Protein 1UXX (pdb70)

B-factor: mean 16.63, std 9.28, range [2.0, 47.92]

Nearest PDB structures (foldseek):
  1uxx-assembly1_X  TM=1.008E+00  e=1.420E-24  Acetivibrio thermocellus
  1uy2-assembly1_A  TM=9.775E-01  e=2.382E-17  Thermoclostridium stercorarium
  1o8s-assembly1_A  TM=9.725E-01  e=7.228E-16  Thermoclostridium stercorarium
  2v4v-assembly1_A  TM=9.273E-01  e=3.185E-14  Ruminiclostridium cellulolyticum
  1w9s-assembly1_A  TM=9.286E-01  e=2.369E-11  Halalkalibacterium halodurans

Sequence (124 aa):
KIESEEYNSLKSSTIQTIGTSDGGSGIGYIESGDYLVFNKINFGNGANSFKARVASGADTPTNIQLRLGSPTGTLIGTLTVASTGGWNNYEEKSCSITNTTGQHDLYLVFSGPVNIDYFIFDSN

Foldseek 3Di:
DFFQVPFPDKDDPFKDWAAAPVGAIWIWRDAAFIKTKHFWDFCAPKFFKKKWWKADPDQDKKKWWKAWADPPHDTFDIWIDDHPPDQRRIDMGMDTGNMDGGTTMIMTGMRGTMITGTMDTDDD

Structure (mmCIF, N/CA/C/O backbone):
data_1UXX
#
_entry.id   1UXX
#
_cell.length_a   27.480
_cell.length_b   51.680
_cell.length_c   36.130
_cell.angle_alpha   90.00
_cell.angle_beta   102.78
_cell.angle_gamma   90.00
#
_symmetry.space_group_name_H-M   'P 1 21 1'
#
loop_
_entity.id
_entity.type
_entity.pdbx_description
1 polymer 'XYLANASE U'
2 branched beta-D-xylopyranose-(1-4)-beta-D-xylopyranose-(1-4)-beta-D-xylopyranose-(1-4)-beta-D-xylopyranose-(1-4)-beta-D-xylopyranose
3 non-polymer 'CALCIUM ION'
4 water water
#
loop_
_atom_site.group_PDB
_atom_site.id
_atom_site.type_symbol
_atom_site.label_atom_id
_atom_site.label_alt_id
_atom_site.label_comp_id
_atom_site.label_asym_id
_atom_site.label_entity_id
_atom_site.label_seq_id
_atom_site.pdbx_PDB_ins_code
_atom_site.Cartn_x
_atom_site.Cartn_y
_atom_site.Cartn_z
_atom_site.occupancy
_atom_site.B_iso_or_equiv
_atom_site.auth_seq_id
_atom_site.auth_comp_id
_atom_site.auth_asym_id
_atom_site.auth_atom_id
_atom_site.pdbx_PDB_model_num
ATOM 1 N N . LYS A 1 6 ? 12.517 -10.194 9.922 1.00 16.03 6 LYS X N 1
ATOM 2 C CA . LYS A 1 6 ? 12.330 -9.159 10.993 1.00 15.40 6 LYS X CA 1
ATOM 3 C C . LYS A 1 6 ? 13.212 -7.939 10.820 1.00 15.02 6 LYS X C 1
ATOM 4 O O . LYS A 1 6 ? 14.432 -8.043 10.604 1.00 16.31 6 LYS X O 1
ATOM 10 N N . ILE A 1 7 ? 12.601 -6.766 10.993 1.00 12.95 7 ILE X N 1
ATOM 11 C CA . ILE A 1 7 ? 13.270 -5.475 10.872 1.00 12.26 7 ILE X CA 1
ATOM 12 C C . ILE A 1 7 ? 12.941 -4.634 12.107 1.00 10.82 7 ILE X C 1
ATOM 13 O O . ILE A 1 7 ? 11.798 -4.594 12.545 1.00 10.48 7 ILE X O 1
ATOM 18 N N . GLU A 1 8 ? 13.961 -4.018 12.691 1.00 10.15 8 GLU X N 1
ATOM 19 C CA . GLU A 1 8 ? 13.776 -3.081 13.809 1.00 9.84 8 GLU X CA 1
ATOM 20 C C . GLU A 1 8 ? 13.479 -1.690 13.265 1.00 9.42 8 GLU X C 1
ATOM 21 O O . GLU A 1 8 ? 14.201 -1.164 12.432 1.00 9.11 8 GLU X O 1
ATOM 27 N N . SER A 1 9 ? 12.406 -1.065 13.742 1.00 8.51 9 SER X N 1
ATOM 28 C CA . SER A 1 9 ? 12.062 0.254 13.226 1.00 8.49 9 SER X CA 1
ATOM 29 C C . SER A 1 9 ? 13.174 1.285 13.439 1.00 8.55 9 SER X C 1
ATOM 30 O O . SER A 1 9 ? 13.357 2.192 12.618 1.00 8.71 9 SER X O 1
ATOM 33 N N . GLU A 1 10 ? 13.896 1.151 14.543 1.00 8.78 10 GLU X N 1
ATOM 34 C CA . GLU A 1 10 ? 14.969 2.084 14.945 1.00 8.83 10 GLU X CA 1
ATOM 35 C C . GLU A 1 10 ? 16.267 1.878 14.149 1.00 9.76 10 GLU X C 1
ATOM 36 O O . GLU A 1 10 ? 17.229 2.609 14.365 1.00 9.59 10 GLU X O 1
ATOM 42 N N . GLU A 1 11 ? 16.261 0.892 13.249 1.00 9.56 11 GLU X N 1
ATOM 43 C CA . GLU A 1 11 ? 17.376 0.629 12.317 1.00 9.87 11 GLU X CA 1
ATOM 44 C C . GLU A 1 11 ? 17.014 1.014 10.869 1.00 9.48 11 GLU X C 1
ATOM 45 O O . GLU A 1 11 ? 17.465 0.408 9.914 1.00 9.87 11 GLU X O 1
ATOM 51 N N . TYR A 1 12 ? 16.202 2.059 10.729 1.00 9.40 12 TYR X N 1
ATOM 52 C CA . TYR A 1 12 ? 15.906 2.608 9.411 1.00 9.95 12 TYR X CA 1
ATOM 53 C C . TYR A 1 12 ? 17.191 3.144 8.781 1.00 11.53 12 TYR X C 1
ATOM 54 O O . TYR A 1 12 ? 18.113 3.548 9.510 1.00 11.83 12 TYR X O 1
ATOM 63 N N . ASN A 1 13 ? 17.248 3.115 7.447 1.00 13.60 13 ASN X N 1
ATOM 64 C CA . ASN A 1 13 ? 18.378 3.722 6.703 1.00 14.38 13 ASN X CA 1
ATOM 65 C C . ASN A 1 13 ? 18.217 5.216 6.499 1.00 15.07 13 ASN X C 1
ATOM 66 O O . ASN A 1 13 ? 19.192 5.978 6.527 1.00 16.95 13 ASN X O 1
ATOM 71 N N . SER A 1 14 ? 16.979 5.643 6.253 1.00 14.53 14 SER X N 1
ATOM 72 C CA . SER A 1 14 ? 16.645 7.041 6.112 1.00 15.02 14 SER X CA 1
ATOM 73 C C . SER A 1 14 ? 15.199 7.273 6.542 1.00 13.48 14 SER X C 1
ATOM 74 O O . SER A 1 14 ? 14.470 6.314 6.762 1.00 12.55 14 SER X O 1
ATOM 77 N N . LEU A 1 15 ? 14.820 8.536 6.653 1.00 13.40 15 LEU X N 1
ATOM 78 C CA . LEU A 1 15 ? 13.441 8.917 6.963 1.00 12.75 15 LEU X CA 1
ATOM 79 C C . LEU A 1 15 ? 13.083 10.296 6.414 1.00 13.78 15 LEU X C 1
ATOM 80 O O . LEU A 1 15 ? 13.969 11.057 5.989 1.00 14.93 15 LEU X O 1
ATOM 85 N N . LYS A 1 16 ? 11.780 10.572 6.374 1.00 12.04 16 LYS X N 1
ATOM 86 C CA . LYS A 1 16 ? 11.242 11.888 6.149 1.00 13.08 16 LYS X CA 1
ATOM 87 C C . LYS A 1 16 ? 10.338 12.218 7.337 1.00 12.37 16 LYS X C 1
ATOM 88 O O . LYS A 1 16 ? 9.280 11.640 7.515 1.00 12.50 16 LYS X O 1
ATOM 94 N N . SER A 1 17 ? 10.798 13.148 8.159 1.00 10.99 17 SER X N 1
ATOM 95 C CA . SER A 1 17 ? 10.119 13.595 9.360 1.00 10.84 17 SER X CA 1
ATOM 96 C C . SER A 1 17 ? 10.861 14.776 9.954 1.00 11.52 17 SER X C 1
ATOM 97 O O . SER A 1 17 ? 12.069 14.911 9.753 1.00 12.74 17 SER X O 1
ATOM 100 N N . SER A 1 18 ? 10.144 15.602 10.680 1.00 11.82 18 SER X N 1
ATOM 101 C CA . SER A 1 18 ? 10.761 16.633 11.497 1.00 12.02 18 SER X CA 1
ATOM 102 C C . SER A 1 18 ? 10.540 16.376 12.976 1.00 11.63 18 SER X C 1
ATOM 103 O O . SER A 1 18 ? 10.978 17.156 13.814 1.00 12.42 18 SER X O 1
ATOM 106 N N . THR A 1 19 ? 9.903 15.244 13.291 1.00 10.76 19 THR X N 1
ATOM 107 C CA . THR A 1 19 ? 9.476 14.937 14.638 1.00 9.64 19 THR X CA 1
ATOM 108 C C . THR A 1 19 ? 9.920 13.569 15.171 1.00 8.50 19 THR X C 1
ATOM 109 O O . THR A 1 19 ? 10.045 13.429 16.372 1.00 8.24 19 THR X O 1
ATOM 113 N N . ILE A 1 20 ? 10.099 12.586 14.302 1.00 8.83 20 ILE X N 1
ATOM 114 C CA . ILE A 1 20 ? 10.366 11.208 14.760 1.00 8.11 20 ILE X CA 1
ATOM 115 C C . ILE A 1 20 ? 11.545 11.156 15.742 1.00 8.41 20 ILE X C 1
ATOM 116 O O . ILE A 1 20 ? 12.595 11.819 15.529 1.00 9.41 20 ILE X O 1
ATOM 121 N N . GLN A 1 21 ? 11.370 10.372 16.808 1.00 8.42 21 GLN X N 1
ATOM 122 C CA . GLN A 1 21 ? 12.395 10.085 17.799 1.00 8.06 21 GLN X CA 1
ATOM 123 C C . GLN A 1 21 ? 12.541 8.585 17.973 1.00 8.65 21 GLN X C 1
ATOM 124 O O . GLN A 1 21 ? 11.566 7.853 17.823 1.00 8.92 21 GLN X O 1
ATOM 130 N N . THR A 1 22 ? 13.751 8.148 18.294 1.00 8.16 22 THR X N 1
ATOM 131 C CA . THR A 1 22 ? 13.933 6.797 18.809 1.00 8.41 22 THR X CA 1
ATOM 132 C C . THR A 1 22 ? 13.488 6.806 20.264 1.00 8.85 22 THR X C 1
ATOM 133 O O . THR A 1 22 ? 13.844 7.704 21.035 1.00 10.81 22 THR X O 1
ATOM 137 N N . ILE A 1 23 ? 12.707 5.808 20.652 1.00 9.25 23 ILE X N 1
ATOM 138 C CA . ILE A 1 23 ? 12.120 5.724 21.992 1.00 9.40 23 ILE X CA 1
ATOM 139 C C . ILE A 1 23 ? 12.460 4.381 22.597 1.00 9.83 23 ILE X C 1
ATOM 140 O O . ILE A 1 23 ? 12.889 3.474 21.911 1.00 9.72 23 ILE X O 1
ATOM 145 N N . GLY A 1 24 ? 12.233 4.248 23.892 1.00 11.46 24 GLY X N 1
ATOM 146 C CA . GLY A 1 24 ? 12.354 2.961 24.535 1.00 13.10 24 GLY X CA 1
ATOM 147 C C . GLY A 1 24 ? 10.980 2.375 24.760 1.00 15.02 24 GLY X C 1
ATOM 148 O O . GLY A 1 24 ? 9.954 3.073 24.683 1.00 14.48 24 GLY X O 1
ATOM 149 N N . THR A 1 25 ? 10.980 1.078 25.038 1.00 17.07 25 THR X N 1
ATOM 150 C CA . THR A 1 25 ? 9.841 0.377 25.598 1.00 18.42 25 THR X CA 1
ATOM 151 C C . THR A 1 25 ? 10.197 -0.057 27.031 1.00 19.49 25 THR X C 1
ATOM 152 O O . THR A 1 25 ? 11.381 -0.129 27.417 1.00 20.45 25 THR X O 1
ATOM 156 N N . SER A 1 26 ? 9.173 -0.373 27.809 1.00 20.37 26 SER X N 1
ATOM 157 C CA . SER A 1 26 ? 9.331 -0.764 29.209 1.00 21.26 26 SER X CA 1
ATOM 158 C C . SER A 1 26 ? 9.989 -2.127 29.369 1.00 22.32 26 SER X C 1
ATOM 159 O O . SER A 1 26 ? 10.385 -2.497 30.472 1.00 23.08 26 SER X O 1
ATOM 162 N N . ASP A 1 27 ? 10.115 -2.878 28.278 1.00 22.81 27 ASP X N 1
ATOM 163 C CA . ASP A 1 27 ? 10.812 -4.179 28.319 1.00 23.26 27 ASP X CA 1
ATOM 164 C C . ASP A 1 27 ? 12.309 -4.103 27.979 1.00 23.16 27 ASP X C 1
ATOM 165 O O . ASP A 1 27 ? 12.989 -5.131 27.936 1.00 24.21 27 ASP X O 1
ATOM 170 N N . GLY A 1 28 ? 12.816 -2.894 27.756 1.00 22.52 28 GLY X N 1
ATOM 171 C CA . GLY A 1 28 ? 14.221 -2.667 27.470 1.00 22.05 28 GLY X CA 1
ATOM 172 C C . GLY A 1 28 ? 14.566 -2.627 25.992 1.00 21.04 28 GLY X C 1
ATOM 173 O O . GLY A 1 28 ? 15.749 -2.562 25.620 1.00 22.86 28 GLY X O 1
ATOM 174 N N . GLY A 1 29 ? 13.542 -2.669 25.143 1.00 18.89 29 GLY X N 1
ATOM 175 C CA . GLY A 1 29 ? 13.722 -2.544 23.702 1.00 17.24 29 GLY X CA 1
ATOM 176 C C . GLY A 1 29 ? 13.672 -1.087 23.271 1.00 15.23 29 GLY X C 1
ATOM 177 O O . GLY A 1 29 ? 13.589 -0.178 24.084 1.00 14.90 29 GLY X O 1
ATOM 178 N N . SER A 1 30 ? 13.784 -0.885 21.968 1.00 13.35 30 SER X N 1
ATOM 179 C CA . SER A 1 30 ? 13.733 0.437 21.363 1.00 12.27 30 SER X CA 1
ATOM 180 C C . SER A 1 30 ? 12.790 0.420 20.184 1.00 10.28 30 SER X C 1
ATOM 181 O O . SER A 1 30 ? 12.410 -0.639 19.669 1.00 9.61 30 SER X O 1
ATOM 184 N N . GLY A 1 31 ? 12.434 1.606 19.722 1.00 8.52 31 GLY X N 1
ATOM 185 C CA . GLY A 1 31 ? 11.555 1.717 18.576 1.00 7.12 31 GLY X CA 1
ATOM 186 C C . GLY A 1 31 ? 11.426 3.156 18.155 1.00 7.27 31 GLY X C 1
ATOM 187 O O . GLY A 1 31 ? 12.305 3.971 18.483 1.00 8.25 31 GLY X O 1
ATOM 188 N N . ILE A 1 32 ? 10.359 3.448 17.421 1.00 7.09 32 ILE X N 1
ATOM 189 C CA . ILE A 1 32 ? 10.129 4.778 16.820 1.00 6.46 32 ILE X CA 1
ATOM 190 C C . ILE A 1 32 ? 8.819 5.339 17.317 1.00 6.96 32 ILE X C 1
ATOM 191 O O . ILE A 1 32 ? 7.792 4.651 17.327 1.00 7.00 32 ILE X O 1
ATOM 196 N N . GLY A 1 33 ? 8.876 6.605 17.750 1.00 6.70 33 GLY X N 1
ATOM 197 C CA . GLY A 1 33 ? 7.689 7.360 18.092 1.00 6.86 33 GLY X CA 1
ATOM 198 C C . GLY A 1 33 ? 7.775 8.782 17.588 1.00 7.40 33 GLY X C 1
ATOM 199 O O . GLY A 1 33 ? 8.650 9.116 16.788 1.00 7.76 33 GLY X O 1
ATOM 200 N N . TYR A 1 34 ? 6.834 9.573 18.044 1.00 7.24 34 TYR X N 1
ATOM 201 C CA . TYR A 1 34 ? 6.643 10.955 17.606 1.00 7.88 34 TYR X CA 1
ATOM 202 C C . TYR A 1 34 ? 6.481 11.062 16.086 1.00 7.85 34 TYR X C 1
ATOM 203 O O . TYR A 1 34 ? 6.965 11.994 15.429 1.00 8.75 34 TYR X O 1
ATOM 212 N N . ILE A 1 35 ? 5.755 10.101 15.513 1.00 7.79 35 ILE X N 1
ATOM 213 C CA . ILE A 1 35 ? 5.438 10.103 14.100 1.00 8.07 35 ILE X CA 1
ATOM 214 C C . ILE A 1 35 ? 4.243 11.031 13.835 1.00 9.75 35 ILE X C 1
ATOM 215 O O . ILE A 1 35 ? 3.266 10.996 14.571 1.00 9.51 35 ILE X O 1
ATOM 220 N N . GLU A 1 36 ? 4.323 11.813 12.760 1.00 10.95 36 GLU X N 1
ATOM 221 C CA . GLU A 1 36 ? 3.202 12.628 12.292 1.00 12.07 36 GLU X CA 1
ATOM 222 C C . GLU A 1 36 ? 2.779 12.265 10.867 1.00 10.48 36 GLU X C 1
ATOM 223 O O . GLU A 1 36 ? 3.518 11.665 10.111 1.00 9.91 36 GLU X O 1
ATOM 229 N N . SER A 1 37 ? 1.545 12.621 10.504 0.60 9.39 37 SER X N 1
ATOM 230 C CA . SER A 1 37 ? 1.014 12.330 9.182 0.60 9.65 37 SER X CA 1
ATOM 231 C C . SER A 1 37 ? 1.965 12.718 8.042 0.60 9.17 37 SER X C 1
ATOM 232 O O . SER A 1 37 ? 2.525 13.816 8.020 0.60 9.55 37 SER X O 1
ATOM 235 N N . GLY A 1 38 ? 2.175 11.785 7.126 1.00 10.34 38 GLY X N 1
ATOM 236 C CA . GLY A 1 38 ? 3.029 11.954 5.977 1.00 10.25 38 GLY X CA 1
ATOM 237 C C . GLY A 1 38 ? 4.485 11.604 6.171 1.00 10.03 38 GLY X C 1
ATOM 238 O O . GLY A 1 38 ? 5.243 11.539 5.187 1.00 11.81 38 GLY X O 1
ATOM 239 N N . ASP A 1 39 ? 4.870 11.315 7.409 1.00 10.35 39 ASP X N 1
ATOM 240 C CA . ASP A 1 39 ? 6.238 10.836 7.666 1.00 9.59 39 ASP X CA 1
ATOM 241 C C . ASP A 1 39 ? 6.426 9.467 7.038 1.00 9.67 39 ASP X C 1
ATOM 242 O O . ASP A 1 39 ? 5.468 8.710 6.841 1.00 9.77 39 ASP X O 1
ATOM 247 N N . TYR A 1 40 ? 7.672 9.122 6.771 1.00 8.83 40 TYR X N 1
ATOM 248 C CA . TYR A 1 40 ? 7.991 7.762 6.379 1.00 9.59 40 TYR X CA 1
ATOM 249 C C . TYR A 1 40 ? 9.365 7.324 6.863 1.00 9.86 40 TYR X C 1
ATOM 250 O O . TYR A 1 40 ? 10.224 8.156 7.134 1.00 10.08 40 TYR X O 1
ATOM 259 N N . LEU A 1 41 ? 9.490 6.012 7.048 1.00 10.03 41 LEU X N 1
ATOM 260 C CA . LEU A 1 41 ? 10.746 5.336 7.322 1.00 9.79 41 LEU X CA 1
ATOM 261 C C . LEU A 1 41 ? 11.148 4.542 6.089 1.00 10.70 41 LEU X C 1
ATOM 262 O O . LEU A 1 41 ? 10.311 3.920 5.426 1.00 9.81 41 LEU X O 1
ATOM 267 N N . VAL A 1 42 ? 12.452 4.509 5.799 1.00 11.57 42 VAL X N 1
ATOM 268 C CA . VAL A 1 42 ? 12.981 3.806 4.639 1.00 13.28 42 VAL X CA 1
ATOM 269 C C . VAL A 1 42 ? 13.943 2.692 5.071 1.00 13.11 42 VAL X C 1
ATOM 270 O O . VAL A 1 42 ? 14.858 2.953 5.852 1.00 12.56 42 VAL X O 1
ATOM 274 N N . PHE A 1 43 ? 13.718 1.484 4.554 1.00 14.10 43 PHE X N 1
ATOM 275 C CA . PHE A 1 43 ? 14.577 0.331 4.767 1.00 14.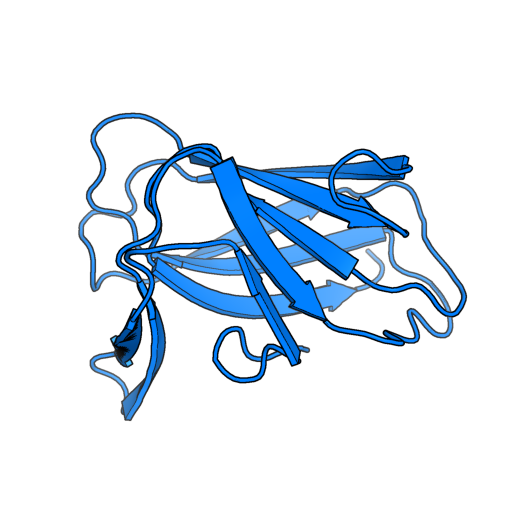38 43 PHE X CA 1
ATOM 276 C C . PHE A 1 43 ? 15.035 -0.158 3.382 1.00 16.93 43 PHE X C 1
ATOM 277 O O . PHE A 1 43 ? 14.268 -0.737 2.633 1.00 16.31 43 PHE X O 1
ATOM 285 N N . ASN A 1 44 ? 16.287 0.112 3.053 1.00 19.97 44 ASN X N 1
ATOM 286 C CA . ASN A 1 44 ? 16.836 -0.240 1.738 1.00 23.10 44 ASN X CA 1
ATOM 287 C C . ASN A 1 44 ? 17.147 -1.738 1.570 1.00 24.58 44 ASN X C 1
ATOM 288 O O . ASN A 1 44 ? 17.550 -2.406 2.512 1.00 24.49 44 ASN X O 1
ATOM 293 N N . LYS A 1 45 ? 16.894 -2.266 0.367 1.00 26.85 45 LYS X N 1
ATOM 294 C CA . LYS A 1 45 ? 17.434 -3.557 -0.078 1.00 28.78 45 LYS X CA 1
ATOM 295 C C . LYS A 1 45 ? 16.950 -4.695 0.804 1.00 29.90 45 LYS X C 1
ATOM 296 O O . LYS A 1 45 ? 17.714 -5.566 1.205 1.00 30.07 45 LYS X O 1
ATOM 302 N N . ILE A 1 46 ? 15.662 -4.666 1.116 1.00 31.11 46 ILE X N 1
ATOM 303 C CA . ILE A 1 46 ? 15.028 -5.729 1.866 1.00 31.98 46 ILE X CA 1
ATOM 304 C C . ILE A 1 46 ? 14.803 -6.913 0.930 1.00 32.99 46 ILE X C 1
ATOM 305 O O . ILE A 1 46 ? 14.020 -6.820 -0.024 1.00 33.64 46 ILE X O 1
ATOM 310 N N . ASN A 1 47 ? 15.485 -8.018 1.201 0.50 33.51 47 ASN X N 1
ATOM 311 C CA . ASN A 1 47 ? 15.232 -9.241 0.463 0.50 33.96 47 ASN X CA 1
ATOM 312 C C . ASN A 1 47 ? 14.053 -9.969 1.067 0.50 33.92 47 ASN X C 1
ATOM 313 O O . ASN A 1 47 ? 14.113 -10.445 2.197 0.50 33.96 47 ASN X O 1
ATOM 318 N N . PHE A 1 48 ? 12.972 -10.031 0.303 0.50 33.87 48 PHE X N 1
ATOM 319 C CA . PHE A 1 48 ? 11.772 -10.720 0.738 0.50 33.97 48 PHE X CA 1
ATOM 320 C C . PHE A 1 48 ? 11.990 -12.210 0.503 0.50 34.15 48 PHE X C 1
ATOM 321 O O . PHE A 1 48 ? 11.129 -13.035 0.797 0.50 34.43 48 PHE X O 1
ATOM 329 N N . GLY A 1 49 ? 13.170 -12.531 -0.020 0.50 34.25 49 GLY X N 1
ATOM 330 C CA . GLY A 1 49 ? 13.630 -13.901 -0.149 0.50 34.27 49 GLY X CA 1
ATOM 331 C C . GLY A 1 49 ? 12.716 -14.813 -0.943 0.50 34.34 49 GLY X C 1
ATOM 332 O O . GLY A 1 49 ? 12.560 -14.676 -2.156 0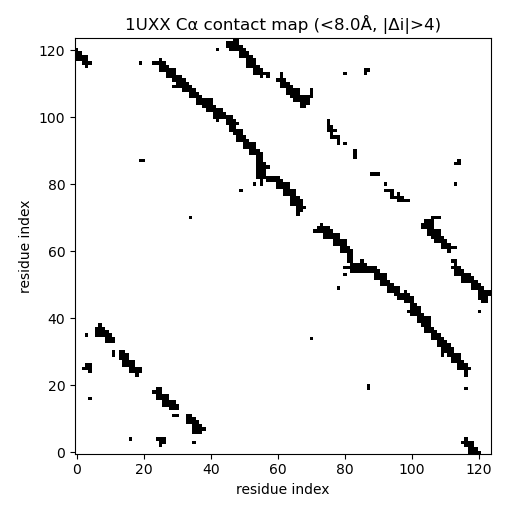.50 34.28 49 GLY X O 1
ATOM 333 N N . ASN A 1 50 ? 12.106 -15.750 -0.233 0.50 34.30 50 ASN X N 1
ATOM 334 C CA . ASN A 1 50 ? 11.256 -16.762 -0.840 0.50 34.25 50 ASN X CA 1
ATOM 335 C C . ASN A 1 50 ? 9.889 -16.203 -1.198 0.50 33.96 50 ASN X C 1
ATOM 336 O O . ASN A 1 50 ? 9.502 -16.159 -2.370 0.50 34.28 50 ASN X O 1
ATOM 341 N N . GLY A 1 51 ? 9.162 -15.775 -0.173 0.50 33.46 51 GLY X N 1
ATOM 342 C CA . GLY A 1 51 ? 7.851 -15.178 -0.355 0.50 32.83 51 GLY X CA 1
ATOM 343 C C . GLY A 1 51 ? 7.360 -14.488 0.900 0.50 32.19 51 GLY X C 1
ATOM 344 O O . GLY A 1 51 ? 7.706 -14.898 2.005 0.50 32.36 51 GLY X O 1
ATOM 345 N N . ALA A 1 52 ? 6.557 -13.439 0.726 1.00 31.39 52 ALA X N 1
ATOM 346 C CA . ALA A 1 52 ? 5.885 -12.781 1.850 1.00 30.27 52 ALA X CA 1
ATOM 347 C C . ALA A 1 52 ? 4.473 -12.387 1.467 1.00 28.39 52 ALA X C 1
ATOM 348 O O . ALA A 1 52 ? 4.269 -11.614 0.543 1.00 28.89 52 ALA X O 1
ATOM 350 N N . ASN A 1 53 ? 3.491 -12.925 2.182 1.00 27.50 53 ASN X N 1
ATOM 351 C CA . ASN A 1 53 ? 2.102 -12.510 2.038 1.00 25.82 53 ASN X CA 1
ATOM 352 C C . ASN A 1 53 ? 1.480 -12.017 3.347 1.00 24.22 53 ASN X C 1
ATOM 353 O O . ASN A 1 53 ? 0.252 -11.887 3.450 1.00 23.54 53 ASN X O 1
ATOM 358 N N . SER A 1 54 ? 2.341 -11.728 4.330 1.00 22.28 54 SER X N 1
ATOM 359 C CA . SER A 1 54 ? 1.910 -11.229 5.636 1.00 21.20 54 SER X CA 1
ATOM 360 C C . SER A 1 54 ? 2.914 -10.255 6.227 1.00 18.78 54 SER X C 1
ATOM 361 O O . SER A 1 54 ? 4.117 -10.427 6.070 1.00 17.38 54 SER X O 1
ATOM 364 N N . PHE A 1 55 ? 2.379 -9.279 6.953 1.00 16.53 55 PHE X N 1
ATOM 365 C CA . PHE A 1 55 ? 3.143 -8.262 7.675 1.00 14.68 55 PHE X CA 1
ATOM 366 C C . PHE A 1 55 ? 2.589 -8.189 9.087 1.00 13.13 55 PHE X C 1
ATOM 367 O O . PHE A 1 55 ? 1.374 -8.039 9.285 1.00 13.55 55 PHE X O 1
ATOM 375 N N . LYS A 1 56 ? 3.485 -8.256 10.062 1.00 12.71 56 LYS X N 1
ATOM 376 C CA . LYS A 1 56 ? 3.147 -8.151 11.478 1.00 12.60 56 LYS X CA 1
ATOM 377 C C . LYS A 1 56 ? 4.022 -7.058 12.072 1.00 10.93 56 LYS X C 1
ATOM 378 O O . LYS A 1 56 ? 5.196 -6.997 11.775 1.00 11.55 56 LYS X O 1
ATOM 384 N N . ALA A 1 57 ? 3.432 -6.152 12.844 1.00 9.63 57 ALA X N 1
ATOM 385 C CA . ALA A 1 57 ? 4.221 -5.176 13.589 1.00 8.42 57 ALA X CA 1
ATOM 386 C C . ALA A 1 57 ? 3.863 -5.154 15.064 1.00 7.25 57 ALA X C 1
ATOM 387 O O . ALA A 1 57 ? 2.700 -5.246 15.421 1.00 6.96 57 ALA X O 1
ATOM 389 N N . ARG A 1 58 ? 4.867 -4.935 15.907 1.00 7.19 58 ARG X N 1
ATOM 390 C CA . ARG A 1 58 ? 4.649 -4.701 17.330 1.00 6.40 58 ARG X CA 1
ATOM 391 C C . 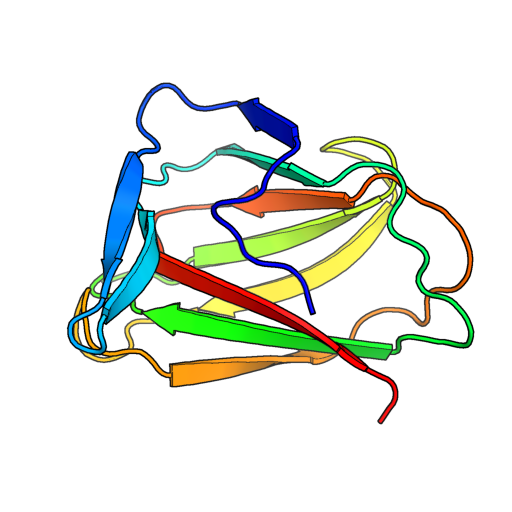ARG A 1 58 ? 4.530 -3.199 17.548 1.00 6.83 58 ARG X C 1
ATOM 392 O O . ARG A 1 58 ? 5.511 -2.465 17.348 1.00 5.66 58 ARG X O 1
ATOM 400 N N . VAL A 1 59 ? 3.332 -2.790 17.909 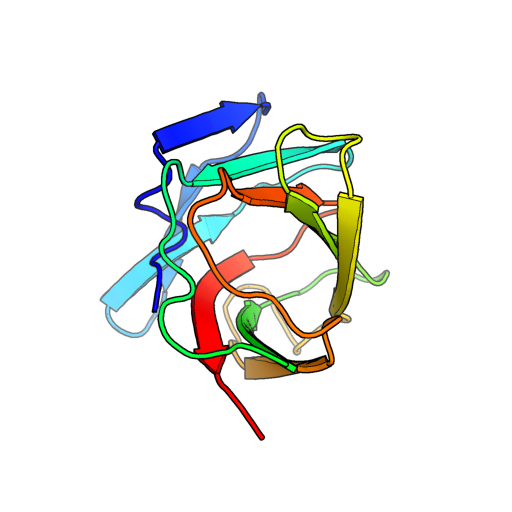1.00 6.73 59 VAL X N 1
ATOM 401 C CA . VAL A 1 59 ? 2.934 -1.383 17.901 1.00 7.00 59 VAL X CA 1
ATOM 402 C C . VAL A 1 59 ? 2.207 -1.025 19.177 1.00 6.85 59 VAL X C 1
ATOM 403 O O . VAL A 1 59 ? 1.544 -1.857 19.799 1.00 6.92 59 VAL X O 1
ATOM 407 N N . ALA A 1 60 ? 2.283 0.243 19.540 1.00 5.38 60 ALA X N 1
ATOM 408 C CA . ALA A 1 60 ? 1.486 0.776 20.628 1.00 6.25 60 ALA X CA 1
ATOM 409 C C . ALA A 1 60 ? 0.826 2.062 20.168 1.00 6.47 60 ALA X C 1
ATOM 410 O O . ALA A 1 60 ? 1.414 2.849 19.431 1.00 6.37 60 ALA X O 1
ATOM 412 N N . SER A 1 61 ? -0.396 2.299 20.608 1.00 6.93 61 SER X N 1
ATOM 413 C CA . SER A 1 61 ? -1.051 3.577 20.281 1.00 7.92 61 SER X CA 1
ATOM 414 C C . SER A 1 61 ? -1.966 4.063 21.380 1.00 7.77 61 SER X C 1
ATOM 415 O O . SER A 1 61 ? -2.748 3.318 21.925 1.00 7.53 61 SER X O 1
ATOM 418 N N . GLY A 1 62 ? -1.838 5.344 21.707 1.00 8.48 62 GLY X N 1
ATOM 419 C CA . GLY A 1 62 ? -2.791 6.001 22.570 1.00 10.43 62 GLY X CA 1
ATOM 420 C C . GLY A 1 62 ? -3.608 6.987 21.776 1.00 11.16 62 GLY X C 1
ATOM 421 O O . GLY A 1 62 ? -4.239 7.880 22.386 1.00 12.88 62 GLY X O 1
ATOM 422 N N . ALA A 1 63 ? -3.622 6.864 20.451 1.00 11.12 63 ALA X N 1
ATOM 423 C CA . ALA A 1 63 ? -4.296 7.844 19.604 1.00 12.13 63 ALA X CA 1
ATOM 424 C C . ALA A 1 63 ? -5.792 7.632 19.650 1.00 12.65 63 ALA X C 1
ATOM 425 O O . ALA A 1 63 ? -6.272 6.518 19.840 1.00 14.19 63 ALA X O 1
ATOM 427 N N . ASP A 1 64 ? -6.537 8.687 19.406 1.00 13.60 64 ASP X N 1
ATOM 428 C CA . ASP A 1 64 ? -7.981 8.516 19.379 1.00 12.78 64 ASP X CA 1
ATOM 429 C C . ASP A 1 64 ? -8.559 8.481 17.963 1.00 11.48 64 ASP X C 1
ATOM 430 O O . ASP A 1 64 ? -9.762 8.560 17.802 1.00 11.50 64 ASP X O 1
ATOM 435 N N . THR A 1 65 ? -7.700 8.328 16.946 0.50 7.27 65 THR X N 1
ATOM 436 C CA . THR A 1 65 ? -8.118 7.942 15.599 0.50 6.84 65 THR X CA 1
ATOM 437 C C . THR A 1 65 ? -7.147 6.893 15.089 0.50 6.22 65 THR X C 1
ATOM 438 O O . THR A 1 65 ? -6.015 6.828 15.552 0.50 4.24 65 THR X O 1
ATOM 442 N N . PRO A 1 66 ? -7.555 6.093 14.116 1.00 8.53 66 PRO X N 1
ATOM 443 C CA . PRO A 1 66 ? -6.667 5.049 13.578 1.00 8.05 66 PRO X CA 1
ATOM 444 C C . PRO A 1 66 ? -5.556 5.615 12.700 1.00 6.56 66 PRO X C 1
ATOM 445 O O . PRO A 1 66 ? -5.757 6.676 12.063 1.00 10.83 66 PRO X O 1
ATOM 449 N N . THR A 1 67 ? -4.394 4.954 12.699 0.33 2.00 67 THR X N 1
ATOM 450 C CA . THR A 1 67 ? -3.237 5.341 11.861 0.33 2.00 67 THR X CA 1
ATOM 451 C C . THR A 1 67 ? -3.036 4.252 10.845 0.33 2.00 67 THR X C 1
ATOM 452 O O . THR A 1 67 ? -3.005 3.110 11.220 0.33 2.00 67 THR X O 1
ATOM 456 N N . ASN A 1 68 ? -2.966 4.600 9.571 1.00 4.39 68 ASN X N 1
ATOM 457 C CA . ASN A 1 68 ? -2.643 3.669 8.492 1.00 5.99 68 ASN X CA 1
ATOM 458 C C . ASN A 1 68 ? -1.135 3.671 8.245 1.00 7.66 68 ASN X C 1
ATOM 459 O O . ASN A 1 68 ? -0.517 4.746 8.107 1.00 8.99 68 ASN X O 1
ATOM 464 N N . ILE A 1 69 ? -0.572 2.481 8.178 1.00 6.47 69 ILE X N 1
ATOM 465 C CA . ILE A 1 69 ? 0.832 2.307 7.850 1.00 7.23 69 ILE X CA 1
ATOM 466 C C . ILE A 1 69 ? 0.821 1.655 6.474 1.00 6.88 69 ILE X C 1
ATOM 467 O O . ILE A 1 69 ? 0.566 0.473 6.331 1.00 7.59 69 ILE X O 1
ATOM 472 N N . GLN A 1 70 ? 1.089 2.447 5.452 1.00 7.94 70 GLN X N 1
ATOM 473 C CA . GLN A 1 70 ? 1.201 1.945 4.098 1.00 8.59 70 GLN X CA 1
ATOM 474 C C . GLN A 1 70 ? 2.560 1.325 3.876 1.00 8.21 70 GLN X C 1
ATOM 475 O O . GLN A 1 70 ? 3.606 1.838 4.324 1.00 9.18 70 GLN X O 1
ATOM 481 N N . LEU A 1 71 ? 2.551 0.209 3.163 1.00 8.86 71 LEU X N 1
ATOM 482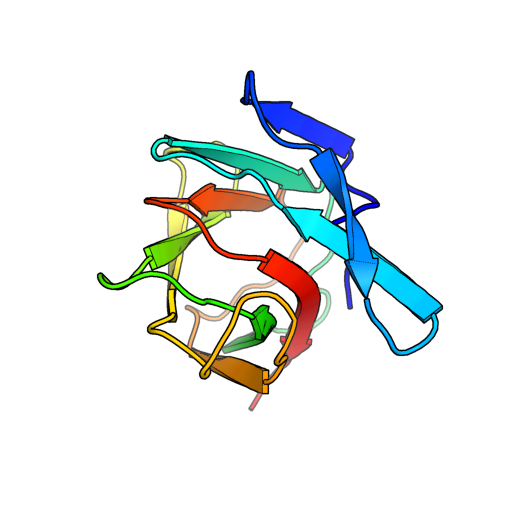 C CA . LEU A 1 71 ? 3.760 -0.519 2.845 1.00 10.31 71 LEU X CA 1
ATOM 483 C C . LEU A 1 71 ? 4.006 -0.369 1.356 1.00 11.51 71 LEU X C 1
ATOM 484 O O . LEU A 1 71 ? 3.266 -0.940 0.559 1.00 12.44 71 LEU X O 1
ATOM 489 N N . ARG A 1 72 ? 5.008 0.420 1.016 1.00 12.57 72 ARG X N 1
ATOM 490 C CA . ARG A 1 72 ? 5.287 0.830 -0.365 1.00 13.21 72 ARG X CA 1
ATOM 491 C C . ARG A 1 72 ? 6.660 0.340 -0.792 1.00 14.63 72 ARG X C 1
ATOM 492 O O . ARG A 1 72 ? 7.615 0.403 -0.019 1.00 14.31 72 ARG X O 1
ATOM 500 N N . LEU A 1 73 ? 6.768 -0.107 -2.041 1.00 14.86 73 LEU X N 1
ATOM 501 C CA . LEU A 1 73 ? 8.046 -0.564 -2.595 1.00 15.61 73 LEU X CA 1
ATOM 502 C C . LEU A 1 73 ? 8.563 0.474 -3.581 1.00 16.02 73 LEU X C 1
ATOM 503 O O . LEU A 1 73 ? 7.786 1.075 -4.325 1.00 15.51 73 LEU X O 1
ATOM 508 N N . GLY A 1 74 ? 9.872 0.713 -3.546 1.00 15.94 74 GLY X N 1
ATOM 509 C CA . GLY A 1 74 ? 10.547 1.587 -4.507 1.00 16.33 74 GLY X CA 1
ATOM 510 C C . GLY A 1 74 ? 10.595 3.072 -4.233 1.00 16.26 74 GLY X C 1
ATOM 511 O O . GLY A 1 74 ? 11.609 3.741 -4.496 1.00 17.23 74 GLY X O 1
ATOM 512 N N . SER A 1 75 ? 9.497 3.619 -3.723 1.00 15.65 75 SER X N 1
ATOM 513 C CA . SER A 1 75 ? 9.379 5.037 -3.434 1.00 16.05 75 SER X CA 1
ATOM 514 C C . SER A 1 75 ? 8.160 5.240 -2.516 1.00 15.68 75 SER X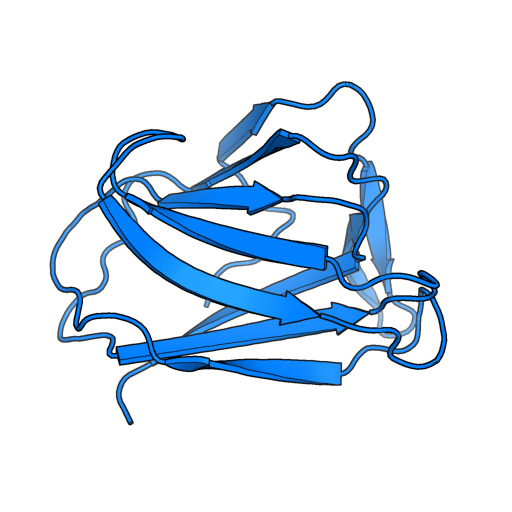 C 1
ATOM 515 O O . SER A 1 75 ? 7.375 4.312 -2.384 1.00 15.24 75 SER X O 1
ATOM 518 N N . PRO A 1 76 ? 7.996 6.406 -1.891 1.00 17.21 76 PRO X N 1
ATOM 519 C CA . PRO A 1 76 ? 6.852 6.634 -1.003 1.00 17.33 76 PRO X CA 1
ATOM 520 C C . PRO A 1 76 ? 5.516 6.608 -1.722 1.00 17.72 76 PRO X C 1
ATOM 521 O O . PRO A 1 76 ? 4.499 6.421 -1.051 1.00 18.21 76 PRO X O 1
ATOM 525 N N . THR A 1 77 ? 5.517 6.814 -3.045 1.00 17.70 77 THR X N 1
ATOM 526 C CA . THR A 1 77 ? 4.303 6.638 -3.854 1.00 17.97 77 THR X CA 1
ATOM 527 C C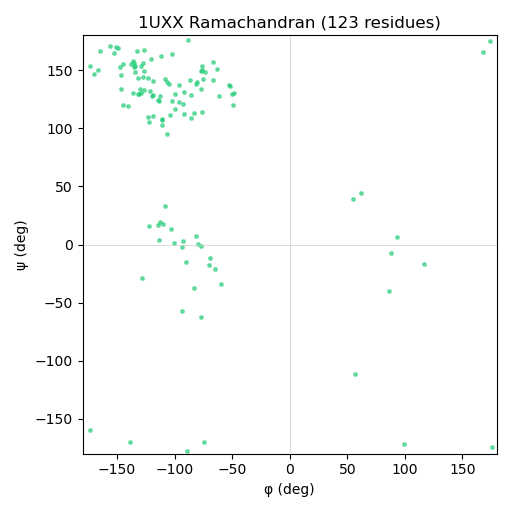 . THR A 1 77 ? 4.402 5.461 -4.815 1.00 16.73 77 THR X C 1
ATOM 528 O O . THR A 1 77 ? 3.634 5.405 -5.771 1.00 15.92 77 THR X O 1
ATOM 532 N N . GLY A 1 78 ? 5.315 4.527 -4.560 1.00 15.11 78 GLY X N 1
ATOM 533 C CA . GLY A 1 78 ? 5.441 3.294 -5.332 1.00 14.11 78 GLY X CA 1
ATOM 534 C C . GLY A 1 78 ? 4.381 2.237 -5.071 1.00 13.28 78 GLY X C 1
ATOM 535 O O . GLY A 1 78 ? 3.375 2.521 -4.418 1.00 14.53 78 GLY X O 1
ATOM 536 N N . THR A 1 79 ? 4.579 1.037 -5.604 0.50 10.32 79 THR X N 1
ATOM 537 C CA . THR A 1 79 ? 3.626 -0.053 -5.448 0.50 10.38 79 THR X CA 1
ATOM 538 C C . THR A 1 79 ? 3.232 -0.213 -3.976 0.50 10.46 79 THR X C 1
ATOM 539 O O . THR A 1 79 ? 4.072 -0.475 -3.122 0.50 8.06 79 THR X O 1
ATOM 543 N N . LEU A 1 80 ? 1.942 -0.066 -3.716 1.00 12.67 80 LEU X N 1
ATOM 544 C CA . LEU A 1 80 ? 1.358 -0.294 -2.393 1.00 14.54 80 LEU X CA 1
ATOM 545 C C . LEU A 1 80 ? 1.024 -1.769 -2.245 1.00 14.68 80 LEU X C 1
ATOM 546 O O . LEU A 1 80 ? 0.062 -2.234 -2.864 1.00 17.22 80 LEU X O 1
ATOM 551 N N . ILE A 1 81 ? 1.770 -2.521 -1.416 1.00 14.74 81 ILE X N 1
ATOM 552 C CA . ILE A 1 81 ? 1.516 -3.955 -1.204 1.00 14.34 81 ILE X CA 1
ATOM 553 C C . ILE A 1 81 ? 0.549 -4.297 -0.053 1.00 14.06 81 ILE X C 1
ATOM 554 O O . ILE A 1 81 ? 0.043 -5.420 0.034 1.00 15.01 81 ILE X O 1
ATOM 559 N N . GLY A 1 82 ? 0.288 -3.333 0.824 1.00 13.29 82 GLY X N 1
ATOM 560 C CA . GLY A 1 82 ? -0.689 -3.506 1.884 1.00 12.64 82 GLY X CA 1
ATOM 561 C C . GLY A 1 82 ? -0.671 -2.315 2.819 1.00 11.81 82 GLY X C 1
ATOM 562 O O . GLY A 1 82 ? 0.148 -1.403 2.667 1.00 10.26 82 GLY X O 1
ATOM 563 N N . THR A 1 83 ? -1.596 -2.329 3.777 1.00 11.45 83 THR X N 1
ATOM 564 C CA . THR A 1 83 ? -1.760 -1.222 4.726 1.00 11.15 83 THR X CA 1
ATOM 565 C C . THR A 1 83 ? -2.167 -1.827 6.067 1.00 10.70 83 THR X C 1
ATOM 566 O O . THR A 1 83 ? -3.230 -2.469 6.144 1.00 12.39 83 THR X O 1
ATOM 570 N N . LEU A 1 84 ? -1.359 -1.603 7.114 1.00 9.05 84 LEU X N 1
ATOM 571 C CA . LEU A 1 84 ? -1.727 -1.976 8.481 1.00 8.67 84 LEU X CA 1
ATOM 572 C C . LEU A 1 84 ? -2.400 -0.788 9.158 1.00 7.95 84 LEU X C 1
ATOM 573 O O . LEU A 1 84 ? -1.829 0.296 9.256 1.00 8.74 84 LEU X O 1
ATOM 578 N N . THR A 1 85 ? -3.635 -0.977 9.607 1.00 8.26 85 THR X N 1
ATOM 579 C CA . THR A 1 85 ? -4.359 0.055 10.325 1.00 9.20 85 THR X CA 1
ATOM 580 C C . THR A 1 85 ? -4.350 -0.225 11.835 1.00 8.45 85 THR X C 1
ATOM 581 O O . THR A 1 85 ? -4.752 -1.297 12.297 1.00 10.22 85 THR X O 1
ATOM 585 N N . VAL A 1 86 ? -3.865 0.750 12.599 1.00 8.18 86 VAL X N 1
ATOM 586 C CA . VAL A 1 86 ? -3.643 0.581 14.034 1.00 8.65 86 VAL X CA 1
ATOM 587 C C . VAL A 1 86 ? -4.489 1.570 14.813 1.00 9.12 86 VAL X C 1
ATOM 588 O O . VAL A 1 86 ? -4.290 2.788 14.736 1.00 9.45 86 VAL X O 1
ATOM 592 N N . ALA A 1 87 ? -5.480 1.048 15.507 1.00 10.22 87 ALA X N 1
ATOM 593 C CA . ALA A 1 87 ? -6.233 1.832 16.481 1.00 10.63 87 ALA X CA 1
ATOM 594 C C . ALA A 1 87 ? -5.562 1.763 17.859 1.00 10.33 87 ALA X C 1
ATOM 595 O O . ALA A 1 87 ? -4.569 1.058 18.017 1.00 9.01 87 ALA X O 1
ATOM 597 N N . SER A 1 88 ? -6.094 2.496 18.835 1.00 10.04 88 SER X N 1
ATOM 598 C CA . SER A 1 88 ? -5.529 2.503 20.180 1.00 9.74 88 SER X CA 1
ATOM 599 C C . SER A 1 88 ? -5.351 1.090 20.717 1.00 9.66 88 SER X C 1
ATOM 600 O O . SER A 1 88 ? -6.247 0.268 20.605 1.00 11.12 88 SER X O 1
ATOM 603 N N . THR A 1 89 ? -4.202 0.853 21.346 1.00 8.77 89 THR X N 1
ATOM 604 C CA . THR A 1 89 ? -3.908 -0.364 22.074 1.00 9.96 89 THR X CA 1
ATOM 605 C C . THR A 1 89 ? -4.073 -0.184 23.577 1.00 10.80 89 THR X C 1
ATOM 606 O O . THR A 1 89 ? -3.759 -1.096 24.342 1.00 12.13 89 THR X O 1
ATOM 610 N N . GLY A 1 90 ? -4.479 1.008 23.982 1.00 11.43 90 GLY X N 1
ATOM 611 C CA . GLY A 1 90 ? -4.711 1.332 25.378 1.00 11.97 90 GLY X CA 1
ATOM 612 C C . GLY A 1 90 ? -3.766 2.405 25.870 1.00 11.69 90 GLY X C 1
ATOM 613 O O . GLY A 1 90 ? -4.039 3.037 26.873 1.00 12.53 90 GLY X O 1
ATOM 614 N N . GLY A 1 91 ? -2.681 2.645 25.140 1.00 10.53 91 GLY X N 1
ATOM 615 C CA . GLY A 1 91 ? -1.704 3.629 25.550 1.00 9.54 91 GLY X CA 1
ATOM 616 C C . GLY A 1 91 ? -0.432 3.526 24.736 1.00 9.86 91 GLY X C 1
ATOM 617 O O . GLY A 1 91 ? -0.190 2.540 24.045 1.00 8.92 91 GLY X O 1
ATOM 618 N N . TRP A 1 92 ? 0.378 4.556 24.847 1.00 8.54 92 TRP X N 1
ATOM 619 C CA . TRP A 1 92 ? 1.595 4.672 24.072 1.00 8.61 92 TRP X CA 1
ATOM 620 C C . TRP A 1 92 ? 2.684 3.697 24.450 1.00 8.53 92 TRP X C 1
ATOM 621 O O . TRP A 1 92 ? 3.618 3.482 23.666 1.00 8.51 92 TRP X O 1
ATOM 632 N N . ASN A 1 93 ? 2.608 3.082 25.632 1.00 9.28 93 ASN X N 1
ATOM 633 C CA . ASN A 1 93 ? 3.566 2.049 26.017 1.00 10.19 93 ASN X CA 1
ATOM 634 C C . ASN A 1 93 ? 2.959 0.655 26.171 1.00 9.46 93 ASN X C 1
ATOM 635 O O . ASN A 1 93 ? 3.589 -0.234 26.746 1.00 9.84 93 ASN X O 1
ATOM 640 N N . ASN A 1 94 ? 1.761 0.461 25.628 1.00 8.91 94 ASN X N 1
ATOM 641 C CA . ASN A 1 94 ? 1.071 -0.824 25.679 1.00 9.50 94 ASN X CA 1
ATOM 642 C C . ASN A 1 94 ? 1.148 -1.440 24.283 1.00 9.10 94 ASN X C 1
ATOM 643 O O . ASN A 1 94 ? 0.321 -1.176 23.408 1.00 7.99 94 ASN X O 1
ATOM 648 N N . TYR A 1 95 ? 2.146 -2.297 24.085 1.00 8.90 95 TYR X N 1
ATOM 649 C CA . TYR A 1 95 ? 2.404 -2.887 22.791 1.00 9.09 95 TYR X CA 1
ATOM 650 C C . TYR A 1 95 ? 1.588 -4.141 22.551 1.00 9.94 95 TYR X C 1
ATOM 651 O O . TYR A 1 95 ? 1.305 -4.905 23.486 1.00 11.83 95 TYR X O 1
ATOM 660 N N . GLU A 1 96 ? 1.146 -4.274 21.312 1.00 10.49 96 GLU X N 1
ATOM 661 C CA . GLU A 1 96 ? 0.466 -5.445 20.795 1.00 11.08 96 GLU X CA 1
ATOM 662 C C . GLU A 1 96 ? 1.035 -5.786 19.433 1.00 10.14 96 GLU X C 1
ATOM 663 O O . GLU A 1 96 ? 1.566 -4.933 18.729 1.00 10.09 96 GLU X O 1
ATOM 669 N N . GLU A 1 97 ? 0.915 -7.054 19.030 1.00 10.30 97 GLU X N 1
ATOM 670 C CA . GLU A 1 97 ? 1.298 -7.439 17.670 1.00 10.09 97 GLU X CA 1
ATOM 671 C C . GLU A 1 97 ? 0.103 -7.469 16.760 1.00 8.93 97 GLU X C 1
ATOM 672 O O . GLU A 1 97 ? -0.888 -8.126 17.073 1.00 10.96 97 GLU X O 1
ATOM 678 N N . LYS A 1 98 ? 0.148 -6.692 15.685 0.50 5.40 98 LYS X N 1
ATOM 679 C CA . LYS A 1 98 ? -0.953 -6.579 14.747 0.50 5.00 98 LYS X CA 1
ATOM 680 C C . LYS A 1 98 ? -0.482 -6.943 13.360 0.50 5.15 98 LYS X C 1
ATOM 681 O O . LYS A 1 98 ? 0.647 -6.632 12.996 0.50 4.19 98 LYS X O 1
ATOM 687 N N . SER A 1 99 ? -1.349 -7.616 12.592 0.50 5.68 99 SER X N 1
ATOM 688 C CA . SER A 1 99 ? -1.008 -8.124 11.266 0.50 7.59 99 SER X CA 1
ATOM 689 C C . SER A 1 99 ? -2.015 -7.728 10.178 0.50 9.12 99 SER X C 1
ATOM 690 O O . SER A 1 99 ? -3.185 -7.456 10.453 0.50 8.06 99 SER X O 1
ATOM 693 N N . CYS A 1 100 ? -1.504 -7.666 8.960 1.00 13.05 100 CYS X N 1
ATOM 694 C CA . CYS A 1 100 ? -2.285 -7.522 7.724 1.00 14.82 100 CYS X CA 1
ATOM 695 C C . CYS A 1 100 ? -1.718 -8.436 6.634 1.00 16.09 100 CYS X C 1
ATOM 696 O O . CYS A 1 100 ? -0.539 -8.797 6.632 1.00 16.09 100 CYS X O 1
ATOM 699 N N . SER A 1 101 ? -2.575 -8.796 5.680 1.00 18.15 101 SER X N 1
ATOM 700 C CA . SER A 1 101 ? -2.118 -9.472 4.479 1.00 19.44 101 SER X CA 1
ATOM 701 C C . SER A 1 101 ? -1.463 -8.455 3.531 1.00 19.62 101 SER X C 1
ATOM 702 O O . SER A 1 101 ? -1.823 -7.274 3.528 1.00 20.44 101 SER X O 1
ATOM 705 N N . ILE A 1 102 ? -0.492 -8.918 2.757 1.00 19.98 102 ILE X N 1
ATOM 706 C CA . ILE A 1 102 ? 0.111 -8.127 1.693 1.00 20.11 102 ILE X CA 1
ATOM 707 C C . ILE A 1 102 ? 0.083 -8.927 0.384 1.00 21.29 102 ILE X C 1
ATOM 708 O O . ILE A 1 102 ? 0.009 -10.173 0.408 1.00 21.38 102 ILE X O 1
ATOM 713 N N . THR A 1 103 ? 0.131 -8.206 -0.732 0.50 21.76 103 THR X N 1
ATOM 714 C CA . THR A 1 103 ? 0.254 -8.823 -2.038 0.50 22.67 103 THR X CA 1
ATOM 715 C C . THR A 1 103 ? 1.574 -9.567 -2.010 0.50 24.23 103 THR X C 1
ATOM 716 O O . THR A 1 103 ? 2.600 -9.002 -1.623 0.50 23.68 103 THR X O 1
ATOM 720 N N . ASN A 1 104 ? 1.545 -10.851 -2.365 1.00 26.31 104 ASN X N 1
ATOM 721 C CA . ASN A 1 104 ? 2.732 -11.681 -2.280 1.00 28.26 104 ASN X CA 1
ATOM 722 C C . ASN A 1 104 ? 3.895 -11.000 -2.961 1.00 28.98 104 ASN X C 1
ATOM 723 O O . ASN A 1 104 ? 3.780 -10.570 -4.104 1.00 29.59 104 ASN X O 1
ATOM 728 N N . THR A 1 105 ? 5.012 -10.933 -2.243 1.00 29.91 105 THR X N 1
ATOM 729 C CA . THR A 1 105 ? 6.176 -10.148 -2.634 1.00 30.70 105 THR X CA 1
ATOM 730 C C . THR A 1 105 ? 7.445 -10.977 -2.551 1.00 31.99 105 THR X C 1
ATOM 731 O O . THR A 1 105 ? 7.708 -11.622 -1.541 1.00 32.09 105 THR X O 1
ATOM 735 N N . THR A 1 106 ? 8.223 -10.968 -3.632 1.00 33.53 106 THR X N 1
ATOM 736 C CA . THR A 1 106 ? 9.523 -11.637 -3.664 1.00 34.46 106 THR X CA 1
ATOM 737 C C . THR A 1 106 ? 10.553 -10.712 -4.307 1.00 34.73 106 THR X C 1
ATOM 738 O O . THR A 1 106 ? 10.202 -9.831 -5.094 1.00 35.63 106 THR X O 1
ATOM 742 N N . GLY A 1 107 ? 11.821 -10.879 -3.944 1.00 35.49 107 GLY X N 1
ATOM 743 C CA . GLY A 1 107 ? 12.895 -10.100 -4.549 1.00 35.47 107 GLY X CA 1
ATOM 744 C C . GLY A 1 107 ? 13.354 -8.922 -3.718 1.00 35.45 107 GLY X C 1
ATOM 745 O O . GLY A 1 107 ? 12.919 -8.753 -2.591 1.00 36.13 107 GLY X O 1
ATOM 746 N N . GLN A 1 108 ? 14.210 -8.086 -4.301 1.00 34.95 108 GLN X N 1
ATOM 747 C CA . GLN A 1 108 ? 14.888 -7.019 -3.569 1.00 34.04 108 GLN X CA 1
ATOM 748 C C . GLN A 1 108 ? 14.300 -5.639 -3.846 1.00 33.10 108 GLN X C 1
ATOM 749 O O . GLN A 1 108 ? 14.437 -5.096 -4.952 1.00 32.96 108 GLN X O 1
ATOM 755 N N . HIS A 1 109 ? 13.659 -5.058 -2.830 1.00 31.06 109 HIS X N 1
ATOM 756 C CA . HIS A 1 109 ? 13.091 -3.729 -2.970 1.00 29.65 109 HIS X CA 1
ATOM 757 C C . HIS A 1 109 ? 13.426 -2.875 -1.755 1.00 27.59 109 HIS X C 1
ATOM 758 O O . HIS A 1 109 ? 13.561 -3.392 -0.643 1.00 27.72 109 HIS X O 1
ATOM 765 N N . ASP A 1 110 ? 13.563 -1.582 -1.992 1.00 24.82 110 ASP X N 1
ATOM 766 C CA . ASP A 1 110 ? 13.525 -0.585 -0.934 1.00 23.48 110 ASP X CA 1
ATOM 767 C C . ASP A 1 110 ? 12.095 -0.612 -0.382 1.00 21.44 110 ASP X C 1
ATOM 768 O O . ASP A 1 110 ? 11.129 -0.779 -1.129 1.00 21.25 110 ASP X O 1
ATOM 773 N N . LEU A 1 111 ? 11.972 -0.461 0.930 1.00 18.70 111 LEU X N 1
ATOM 774 C CA . LEU A 1 111 ? 10.674 -0.499 1.602 1.00 16.13 111 LEU X C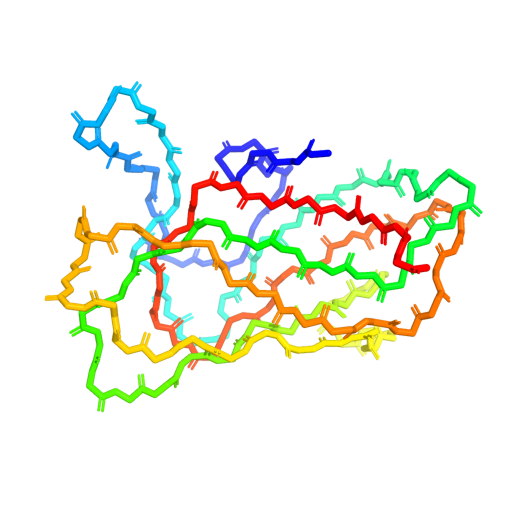A 1
ATOM 775 C C . LEU A 1 111 ? 10.446 0.829 2.301 1.00 14.27 111 LEU X C 1
ATOM 776 O O . LEU A 1 111 ? 11.288 1.291 3.069 1.00 13.39 111 LEU X O 1
ATOM 781 N N . TYR A 1 112 ? 9.302 1.441 2.029 1.00 12.72 112 TYR X N 1
ATOM 782 C CA . TYR A 1 112 ? 8.884 2.687 2.651 1.00 11.66 112 TYR X CA 1
ATOM 783 C C . TYR A 1 112 ? 7.664 2.406 3.507 1.00 11.39 112 TYR X C 1
ATOM 784 O O . TYR A 1 112 ? 6.658 1.898 3.016 1.00 11.81 112 TYR X O 1
ATOM 793 N N . LEU A 1 113 ? 7.745 2.734 4.796 1.00 10.18 113 LEU X N 1
ATOM 794 C CA . LEU A 1 113 ? 6.561 2.680 5.665 1.00 9.55 113 LEU X CA 1
ATOM 795 C C . LEU A 1 113 ? 6.066 4.089 5.761 1.00 8.93 113 LEU X C 1
ATOM 796 O O . LEU A 1 113 ? 6.767 4.957 6.249 1.00 9.90 113 LEU X O 1
ATOM 801 N N . VAL A 1 114 ? 4.854 4.332 5.272 1.00 7.84 114 VAL X N 1
ATOM 802 C CA . VAL A 1 114 ? 4.347 5.694 5.154 1.00 8.19 114 VAL X CA 1
ATOM 803 C C . VAL A 1 114 ? 3.160 5.803 6.130 1.00 8.67 114 VAL X C 1
ATOM 804 O O . VAL A 1 114 ? 2.191 5.033 6.044 1.00 8.82 114 VAL X O 1
ATOM 808 N N . PHE A 1 115 ? 3.239 6.764 7.026 1.00 8.73 115 PHE X N 1
ATOM 809 C CA . PHE A 1 115 ? 2.302 6.867 8.149 1.00 7.77 115 PHE X CA 1
ATOM 810 C C . PHE A 1 115 ? 1.268 7.977 7.976 1.00 9.13 115 PHE X C 1
ATOM 811 O O . PHE A 1 115 ? 1.595 9.086 7.613 1.00 9.70 115 PHE X O 1
ATOM 819 N N . SER A 1 116 ? 0.023 7.690 8.338 1.00 9.21 116 SER X N 1
ATOM 820 C CA . SER A 1 116 ? -1.035 8.698 8.245 1.00 9.38 116 SER X CA 1
ATOM 821 C C . SER A 1 116 ? -1.258 9.480 9.529 1.00 9.56 116 SER X C 1
ATOM 822 O O . SER A 1 116 ? -2.127 10.362 9.589 1.00 10.87 116 SER X O 1
ATOM 825 N N . GLY A 1 117 ? -0.519 9.133 10.580 1.00 7.93 117 GLY X N 1
ATOM 826 C CA . GLY A 1 117 ? -0.712 9.641 11.921 1.00 7.49 117 GLY X CA 1
ATOM 827 C C . GLY A 1 117 ? 0.231 8.950 12.887 1.00 7.38 117 GLY X C 1
ATOM 828 O O . GLY A 1 117 ? 1.118 8.229 12.436 1.00 6.98 117 GLY X O 1
ATOM 829 N N . PRO A 1 118 ? 0.091 9.227 14.176 1.00 7.54 118 PRO X N 1
ATOM 830 C CA . PRO A 1 118 ? 1.013 8.718 15.180 1.00 7.31 118 PRO X CA 1
ATOM 831 C C . PRO A 1 118 ? 0.774 7.236 15.496 1.00 7.17 118 PRO X C 1
ATOM 832 O O . PRO A 1 118 ? -0.340 6.711 15.416 1.00 8.83 118 PRO X O 1
ATOM 836 N N . VAL A 1 119 ? 1.863 6.596 15.858 1.00 6.70 119 VAL X N 1
ATOM 837 C CA . VAL A 1 119 ? 1.904 5.207 16.336 1.00 6.13 119 VAL X CA 1
ATOM 838 C C . VAL A 1 119 ? 3.300 4.983 16.859 1.00 5.14 119 VAL X C 1
ATOM 839 O O . VAL A 1 119 ? 4.249 5.544 16.309 1.00 7.39 119 VAL X O 1
ATOM 843 N N . ASN A 1 120 ? 3.448 4.155 17.891 1.00 5.77 120 ASN X N 1
ATOM 844 C CA . ASN A 1 120 ? 4.773 3.734 18.356 1.00 5.68 120 ASN X CA 1
ATOM 845 C C . ASN A 1 120 ? 5.045 2.347 17.794 1.00 6.48 120 ASN X C 1
ATOM 846 O O . ASN A 1 120 ? 4.196 1.462 17.891 1.00 7.16 120 ASN X O 1
ATOM 851 N N . ILE A 1 121 ? 6.202 2.164 17.164 1.00 6.52 121 ILE X N 1
ATOM 852 C CA . ILE A 1 121 ? 6.490 0.891 16.512 1.00 6.06 121 ILE X CA 1
ATOM 853 C C . ILE A 1 121 ? 7.847 0.373 16.943 1.00 6.71 121 ILE X C 1
ATOM 854 O O . ILE A 1 121 ? 8.854 1.088 16.897 1.00 6.55 121 ILE X O 1
ATOM 859 N N . ASP A 1 122 ? 7.866 -0.886 17.351 1.00 6.04 122 ASP X N 1
ATOM 860 C CA . ASP A 1 122 ? 9.085 -1.533 17.870 1.00 6.94 122 ASP X CA 1
ATOM 861 C C . ASP A 1 122 ? 9.821 -2.272 16.751 1.00 6.92 122 ASP X C 1
ATOM 862 O O . ASP A 1 122 ? 11.030 -2.032 16.508 1.00 7.22 122 ASP X O 1
ATOM 867 N N . TYR A 1 123 ? 9.108 -3.198 16.109 1.00 7.40 123 TYR X N 1
ATOM 868 C CA . TYR A 1 123 ? 9.651 -3.973 15.004 1.00 6.95 123 TYR X CA 1
ATOM 869 C C . TYR A 1 123 ? 8.541 -4.475 14.118 1.00 7.34 123 TYR X C 1
ATOM 870 O O . TYR A 1 123 ? 7.376 -4.386 14.463 1.00 7.59 123 TYR X O 1
ATOM 879 N N . PHE A 1 124 ? 8.925 -5.034 12.982 1.00 8.27 124 PHE X N 1
ATOM 880 C CA . PHE A 1 124 ? 7.983 -5.679 12.080 1.00 9.00 124 PHE X CA 1
ATOM 881 C C . PHE A 1 124 ? 8.597 -6.890 11.397 1.00 10.57 124 PHE X C 1
ATOM 882 O O . PHE A 1 124 ? 9.798 -6.991 11.324 1.00 10.81 124 PHE X O 1
ATOM 890 N N . ILE A 1 125 ? 7.729 -7.808 10.983 1.00 12.23 125 ILE X N 1
ATOM 891 C CA . ILE A 1 125 ? 8.131 -9.108 10.449 1.00 14.43 125 ILE X CA 1
ATOM 892 C C . ILE A 1 125 ? 7.314 -9.426 9.221 1.00 15.02 125 ILE X C 1
ATOM 893 O O . ILE A 1 125 ? 6.092 -9.319 9.225 1.00 14.84 125 ILE X O 1
ATOM 898 N N . PHE A 1 126 ? 8.007 -9.807 8.149 1.00 17.90 126 PHE X N 1
ATOM 899 C CA . PHE A 1 126 ? 7.342 -10.322 6.953 1.00 19.66 126 PHE X CA 1
ATOM 900 C C . PHE A 1 126 ? 7.360 -11.844 7.029 1.00 22.18 126 PHE X C 1
ATOM 901 O O . PHE A 1 126 ? 8.365 -12.413 7.430 1.00 22.52 126 PHE X O 1
ATOM 909 N N . ASP A 1 127 ? 6.236 -12.479 6.685 1.00 24.85 127 ASP X N 1
ATOM 910 C CA . ASP A 1 127 ? 6.125 -13.952 6.668 1.00 27.23 127 ASP X CA 1
ATOM 911 C C . ASP A 1 127 ? 5.131 -14.428 5.607 1.00 28.52 127 ASP X C 1
ATOM 912 O O . ASP A 1 127 ? 4.426 -13.626 5.001 1.00 28.06 127 ASP X O 1
ATOM 917 N N . SER A 1 128 ? 5.126 -15.741 5.366 1.00 30.54 128 SER X N 1
ATOM 918 C CA . SER A 1 128 ? 4.187 -16.408 4.464 1.00 31.54 128 SER X CA 1
ATOM 919 C C . SER A 1 128 ? 3.211 -17.285 5.255 1.00 32.38 128 SER X C 1
ATOM 920 O O . SER A 1 128 ? 3.600 -18.323 5.804 1.00 32.71 128 SER X O 1
ATOM 923 N N . ASN A 1 129 ? 1.956 -16.849 5.331 1.00 32.95 129 ASN X N 1
ATOM 924 C CA . ASN A 1 129 ? 0.864 -17.667 5.844 1.00 33.35 129 ASN X CA 1
ATOM 925 C C . ASN A 1 129 ? 0.341 -18.625 4.772 1.00 33.64 129 ASN X C 1
ATOM 926 O O . ASN A 1 129 ? -0.314 -19.616 5.082 1.00 33.66 129 ASN X O 1
ATOM 931 N N . GLY A 1 130 ? 0.913 -18.736 3.683 1.00 33.51 130 GLY X N 1
#

Solvent-accessible surface area: 5972 Å² total

Secondary structure (P-SEA, 3-state):
cccccccccccccccccccccccbbbbccccccccccccccccccccccccccccccccbbbbbbbbcccccccccbbbbbcccccccbbbbbbbbcccccccccccccccbbbbbcccccccc

Radius of gyration: 13.33 Å; Cα contacts (8 Å, |Δi|>4): 357; chains: 1; bounding box: 26×34×35 Å